Protein AF-A0A524A6J9-F1 (afdb_monomer_lite)

Sequence (94 aa):
MPSWVLQPEDGPLCRPGEVAMLEARFCPLCGTAMGSQRLGDRTRPVCPGCGWVHYVNPIVAAGTLVDEGGRALLIRRGVEPGAGQWGLPAGYAE

Foldseek 3Di:
DDPPPDDPVNDPPPDVPDDPQPPPQADPPPRAGWDWDDDPPDIWTAHPVPGDTDDDDDFDKDFDWDDDPNDTDWDQACDPPVHRDIDTDMDTDD

pLDDT: mean 82.91, std 20.05, range [41.06, 97.94]

Secondary structure (DSSP, 8-state):
--TTS--TTSS----TT--------B-TTT-PBPEEEEETTEEEEE-TTT--B---PPPPEEE---EETTEE--EE--SSSSTT-EE--EEE--

Radius of gyration: 19.65 Å; chains: 1; bounding box: 50×28×50 Å

Structure (mmCIF, N/CA/C/O backbone):
data_AF-A0A524A6J9-F1
#
_entry.id   AF-A0A524A6J9-F1
#
loop_
_atom_site.group_PDB
_atom_site.id
_atom_site.type_symbol
_atom_site.label_atom_id
_atom_site.label_alt_id
_atom_site.label_comp_id
_atom_site.label_asym_id
_atom_site.label_entity_id
_atom_site.label_seq_id
_atom_site.pdbx_PDB_ins_code
_atom_site.Cartn_x
_atom_site.Cartn_y
_atom_site.Cartn_z
_atom_site.occupancy
_atom_site.B_iso_or_equiv
_atom_site.auth_seq_id
_atom_site.auth_comp_id
_atom_site.auth_asym_id
_atom_site.auth_atom_id
_atom_site.pdbx_PDB_model_num
ATOM 1 N N . MET A 1 1 ? 27.510 17.142 -3.105 1.00 41.66 1 MET A N 1
ATOM 2 C CA . MET A 1 1 ? 26.457 16.258 -2.559 1.00 41.66 1 MET A CA 1
ATOM 3 C C . MET A 1 1 ? 25.982 15.384 -3.705 1.00 41.66 1 MET A C 1
ATOM 5 O O . MET A 1 1 ? 25.792 15.945 -4.778 1.00 41.66 1 MET A O 1
ATOM 9 N N . PRO A 1 2 ? 25.949 14.049 -3.577 1.00 42.31 2 PRO A N 1
ATOM 10 C CA . PRO A 1 2 ? 25.735 13.201 -4.740 1.00 42.31 2 PRO A CA 1
ATOM 11 C C . PRO A 1 2 ? 24.281 13.283 -5.225 1.00 42.31 2 PRO A C 1
ATOM 13 O O . PRO A 1 2 ? 23.351 13.345 -4.427 1.00 42.31 2 PRO A O 1
ATOM 16 N N . SER A 1 3 ? 24.104 13.276 -6.545 1.00 41.19 3 SER A N 1
ATOM 17 C CA . SER A 1 3 ? 22.847 13.532 -7.265 1.00 41.19 3 SER A CA 1
ATOM 18 C C . SER A 1 3 ? 21.768 12.445 -7.133 1.00 41.19 3 SER A C 1
ATOM 20 O O . SER A 1 3 ? 20.763 12.504 -7.831 1.00 41.19 3 SER A O 1
ATOM 22 N N . TRP A 1 4 ? 21.968 11.439 -6.275 1.00 44.84 4 TRP A N 1
ATOM 23 C CA . TRP A 1 4 ? 21.029 10.331 -6.046 1.00 44.84 4 TRP A CA 1
ATOM 24 C C . TRP A 1 4 ? 20.252 10.445 -4.728 1.00 44.84 4 TRP A C 1
ATOM 26 O O . TRP A 1 4 ? 19.411 9.594 -4.438 1.00 44.84 4 TRP A O 1
ATOM 36 N N . VAL A 1 5 ? 20.519 11.473 -3.918 1.00 43.47 5 VAL A N 1
ATOM 37 C CA . VAL A 1 5 ? 19.732 11.746 -2.711 1.00 43.47 5 VAL A CA 1
ATOM 38 C C . VAL A 1 5 ? 18.411 12.378 -3.143 1.00 43.47 5 VAL A C 1
ATOM 40 O O . VAL A 1 5 ? 18.386 13.555 -3.491 1.00 43.47 5 VAL A O 1
ATOM 43 N N . LEU A 1 6 ? 17.338 11.580 -3.136 1.00 41.06 6 LEU A N 1
ATOM 44 C CA . LEU A 1 6 ? 15.964 12.037 -3.355 1.00 41.06 6 LEU A CA 1
ATOM 45 C C . LEU A 1 6 ? 15.658 13.188 -2.388 1.00 41.06 6 LEU A C 1
ATOM 47 O O . LEU A 1 6 ? 15.653 12.982 -1.171 1.00 41.06 6 LEU A O 1
ATOM 51 N N . GLN A 1 7 ? 15.434 14.391 -2.920 1.00 43.59 7 GLN A N 1
ATOM 52 C CA . GLN A 1 7 ? 14.941 15.504 -2.122 1.00 43.59 7 GLN A CA 1
ATOM 53 C C . GLN A 1 7 ? 13.447 15.259 -1.828 1.00 43.59 7 GLN A C 1
ATOM 55 O O . GLN A 1 7 ? 12.743 14.664 -2.649 1.00 43.59 7 GLN A O 1
ATOM 60 N N . PRO A 1 8 ? 12.913 15.723 -0.686 1.00 44.50 8 PRO A N 1
ATOM 61 C CA . PRO A 1 8 ? 11.488 15.593 -0.354 1.00 44.50 8 PRO A CA 1
ATOM 62 C C . PRO A 1 8 ? 10.540 16.181 -1.414 1.00 44.50 8 PRO A C 1
ATOM 64 O O . PRO A 1 8 ? 9.382 15.783 -1.496 1.00 44.50 8 PRO A O 1
ATOM 67 N N . GLU A 1 9 ? 11.037 17.114 -2.227 1.00 50.75 9 GLU A N 1
ATOM 68 C CA . GLU A 1 9 ? 10.325 17.775 -3.326 1.00 50.75 9 GLU A CA 1
ATOM 69 C C . GLU A 1 9 ? 10.316 16.983 -4.649 1.00 50.75 9 GLU A C 1
ATOM 71 O O . GLU A 1 9 ? 9.530 17.300 -5.539 1.00 50.75 9 GLU A O 1
ATOM 76 N N . ASP A 1 10 ? 11.121 15.918 -4.763 1.00 51.09 10 ASP A N 1
ATOM 77 C CA . ASP A 1 10 ? 11.207 15.054 -5.955 1.00 51.09 10 ASP A CA 1
ATOM 78 C C . ASP A 1 10 ? 10.174 13.906 -5.951 1.00 51.09 10 ASP A C 1
ATOM 80 O O . ASP A 1 10 ? 10.050 13.140 -6.918 1.00 51.09 10 ASP A O 1
ATOM 84 N N . GLY A 1 11 ? 9.455 13.741 -4.836 1.00 51.62 11 GLY A N 1
ATOM 85 C CA . GLY A 1 11 ? 8.353 12.795 -4.693 1.00 51.62 11 GLY A CA 1
ATOM 86 C C . GLY A 1 11 ? 7.033 13.410 -5.163 1.00 51.62 11 GLY A C 1
ATOM 87 O O . GLY A 1 11 ? 6.839 14.617 -5.017 1.00 51.62 11 GLY A O 1
ATOM 88 N N . PRO A 1 12 ? 6.091 12.619 -5.713 1.00 48.44 12 PRO A N 1
ATOM 89 C CA . PRO A 1 12 ? 4.781 13.147 -6.055 1.00 48.44 12 PRO A CA 1
ATOM 90 C C . PRO A 1 12 ? 4.143 13.695 -4.777 1.00 48.44 12 PRO A C 1
ATOM 92 O O . PRO A 1 12 ? 3.873 12.949 -3.835 1.00 48.44 12 PRO A O 1
ATOM 95 N N . LEU A 1 13 ? 3.933 15.013 -4.740 1.00 50.38 13 LEU A N 1
ATOM 96 C CA . LEU A 1 13 ? 3.107 15.666 -3.735 1.00 50.38 13 LEU A CA 1
ATOM 97 C C . LEU A 1 13 ? 1.731 15.004 -3.815 1.00 50.38 13 LEU A C 1
ATOM 99 O O . LEU A 1 13 ? 0.965 15.282 -4.735 1.00 50.38 13 LEU A O 1
ATOM 103 N N . CYS A 1 14 ? 1.446 14.076 -2.903 1.00 44.31 14 CYS A N 1
ATOM 104 C CA . CYS A 1 14 ? 0.171 13.377 -2.856 1.00 44.31 14 CYS A CA 1
ATOM 105 C C . CYS A 1 14 ? -0.911 14.413 -2.528 1.00 44.31 14 CYS A C 1
ATOM 107 O O . CYS A 1 14 ? -1.082 14.815 -1.375 1.00 44.31 14 CYS A O 1
ATOM 109 N N . ARG A 1 15 ? -1.581 14.929 -3.562 1.00 51.66 15 ARG A N 1
ATOM 110 C CA . ARG A 1 15 ? -2.686 15.870 -3.404 1.00 51.66 15 ARG A CA 1
ATOM 111 C C . ARG A 1 15 ? -3.900 15.109 -2.869 1.00 51.66 15 ARG A C 1
ATOM 113 O O . ARG A 1 15 ? -4.169 14.001 -3.336 1.00 51.66 15 ARG A O 1
ATOM 120 N N . PRO A 1 16 ? -4.673 15.678 -1.929 1.00 42.22 16 PRO A N 1
ATOM 121 C CA . PRO A 1 16 ? -5.917 15.062 -1.482 1.00 42.22 16 PRO A CA 1
ATOM 122 C C . PRO A 1 16 ? -6.841 14.783 -2.680 1.00 42.22 16 PRO A C 1
ATOM 124 O O . PRO A 1 16 ? -7.251 15.712 -3.371 1.00 42.22 16 PRO A O 1
ATOM 127 N N . GLY A 1 17 ? -7.143 13.506 -2.937 1.00 45.88 17 GLY A N 1
ATOM 128 C CA . GLY A 1 17 ? -7.994 13.065 -4.052 1.00 45.88 17 GLY A CA 1
ATOM 129 C C . GLY A 1 17 ? -7.260 12.608 -5.321 1.00 45.88 17 GLY A C 1
ATOM 130 O O . GLY A 1 17 ? -7.913 12.112 -6.235 1.00 45.88 17 GLY A O 1
ATOM 131 N N . GLU A 1 18 ? -5.929 12.711 -5.382 1.00 47.19 18 GLU A N 1
ATOM 132 C CA . GLU A 1 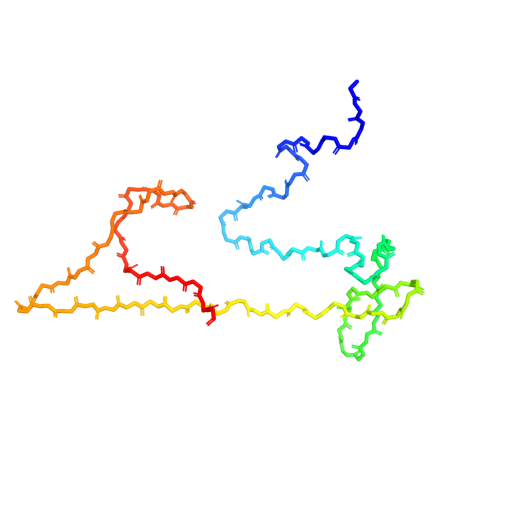18 ? -5.121 12.190 -6.490 1.00 47.19 18 GLU A CA 1
ATOM 133 C C . GLU A 1 18 ? -4.500 10.847 -6.080 1.00 47.19 18 GLU A C 1
ATOM 135 O O . GLU A 1 18 ? -3.664 10.777 -5.178 1.00 47.19 18 GLU A O 1
ATOM 140 N N . VAL A 1 19 ? -4.925 9.750 -6.715 1.00 50.81 19 VAL A N 1
ATOM 141 C CA . VAL A 1 19 ? -4.286 8.445 -6.514 1.00 50.81 19 VAL A CA 1
ATOM 142 C C . VAL A 1 19 ? -2.937 8.511 -7.222 1.00 50.81 19 VAL A C 1
ATOM 144 O O . VAL A 1 19 ? -2.878 8.380 -8.444 1.00 50.81 19 VAL A O 1
ATOM 147 N N . ALA A 1 20 ? -1.860 8.756 -6.476 1.00 52.66 20 ALA A N 1
ATOM 148 C CA . ALA A 1 20 ? -0.508 8.671 -7.009 1.00 52.66 20 ALA A CA 1
ATOM 149 C C . ALA A 1 20 ? -0.256 7.219 -7.440 1.00 52.66 20 ALA A C 1
ATOM 151 O O . ALA A 1 20 ? 0.092 6.354 -6.636 1.00 52.66 20 ALA A O 1
ATOM 152 N N . MET A 1 21 ? -0.513 6.928 -8.715 1.00 55.78 21 MET A N 1
ATOM 153 C CA . MET A 1 21 ? -0.211 5.638 -9.310 1.00 55.78 21 MET A CA 1
ATOM 154 C C . MET A 1 21 ? 1.311 5.540 -9.339 1.00 55.78 21 MET A C 1
ATOM 156 O O . MET A 1 21 ? 1.966 6.290 -10.058 1.00 55.78 21 MET A O 1
ATOM 160 N N . LEU A 1 22 ? 1.881 4.689 -8.484 1.00 63.28 22 LEU A N 1
ATOM 161 C CA . LEU A 1 22 ? 3.327 4.539 -8.381 1.00 63.28 22 LEU A CA 1
ATOM 162 C C . LEU A 1 22 ? 3.865 4.059 -9.738 1.00 63.28 22 LEU A C 1
ATOM 164 O O . LEU A 1 22 ? 3.709 2.895 -10.115 1.00 63.28 22 LEU A O 1
ATOM 168 N N . GLU A 1 23 ? 4.462 4.967 -10.505 1.00 74.00 23 GLU A N 1
ATOM 169 C CA . GLU A 1 23 ? 5.104 4.616 -11.764 1.00 74.00 23 GLU A CA 1
ATOM 170 C C . GLU A 1 23 ? 6.390 3.846 -11.454 1.00 74.00 23 GLU A C 1
ATOM 172 O O . GLU A 1 23 ? 7.332 4.378 -10.859 1.00 74.00 23 GLU A O 1
ATOM 177 N N . ALA A 1 24 ? 6.439 2.571 -11.846 1.00 84.25 24 ALA A N 1
ATOM 178 C CA . ALA A 1 24 ? 7.659 1.780 -11.757 1.00 84.25 24 ALA A CA 1
ATOM 179 C C . ALA A 1 24 ? 8.723 2.412 -12.667 1.00 84.25 24 ALA A C 1
ATOM 181 O O . ALA A 1 24 ? 8.638 2.299 -13.886 1.00 84.25 24 ALA A O 1
ATOM 182 N N . ARG A 1 25 ? 9.712 3.096 -12.078 1.00 91.94 25 ARG A N 1
ATOM 183 C CA . ARG A 1 25 ? 10.792 3.767 -12.826 1.00 91.94 25 ARG A CA 1
ATOM 184 C C . ARG A 1 25 ? 11.834 2.782 -13.367 1.00 91.94 25 ARG A C 1
ATOM 186 O O . ARG A 1 25 ? 12.402 3.006 -14.432 1.00 91.94 25 ARG A O 1
ATOM 193 N N . PHE A 1 26 ? 12.056 1.674 -12.660 1.00 95.31 26 PHE A N 1
ATOM 194 C CA . PHE A 1 26 ? 13.045 0.649 -13.000 1.00 95.31 26 PHE A CA 1
ATOM 195 C C . PHE A 1 26 ? 12.428 -0.749 -12.950 1.00 95.31 26 PHE A C 1
ATOM 197 O O . PHE A 1 26 ? 11.514 -1.011 -12.168 1.00 95.31 26 PHE A O 1
ATOM 204 N N . CYS A 1 27 ? 12.934 -1.650 -13.789 1.00 94.88 27 CYS A N 1
ATOM 205 C CA . CYS A 1 27 ? 12.500 -3.037 -13.830 1.00 94.88 27 CYS A CA 1
ATOM 206 C C . CYS A 1 27 ? 12.963 -3.781 -12.565 1.00 94.88 27 CYS A C 1
ATOM 208 O O . CYS A 1 27 ? 14.170 -3.824 -12.311 1.00 94.88 27 CYS A O 1
ATOM 210 N N . PRO A 1 28 ? 12.060 -4.443 -11.819 1.00 94.19 28 PRO A N 1
ATOM 211 C CA . PRO A 1 28 ? 12.429 -5.189 -10.616 1.00 94.19 28 PRO A CA 1
ATOM 212 C C . PRO A 1 28 ? 13.244 -6.455 -10.920 1.00 94.19 28 PRO A C 1
ATOM 214 O O . PRO A 1 28 ? 13.854 -7.010 -10.015 1.00 94.19 28 PRO A O 1
ATOM 217 N N . LEU A 1 29 ? 13.256 -6.920 -12.177 1.00 96.75 29 LEU A N 1
ATOM 218 C CA . LEU A 1 29 ? 13.977 -8.132 -12.574 1.00 96.75 29 LEU A CA 1
ATOM 219 C C . LEU A 1 29 ? 15.405 -7.862 -13.065 1.00 96.75 29 LEU A C 1
ATOM 221 O O . LEU A 1 29 ? 16.283 -8.683 -12.827 1.00 96.75 29 LEU A O 1
ATOM 225 N N . CYS A 1 30 ? 15.649 -6.751 -13.769 1.00 97.31 30 CYS A N 1
ATOM 226 C CA . CYS A 1 30 ? 16.953 -6.485 -14.398 1.00 97.31 30 CYS A CA 1
ATOM 227 C C . CYS A 1 30 ? 17.500 -5.063 -14.196 1.00 97.31 30 CYS A C 1
ATOM 229 O O . CYS A 1 30 ? 18.568 -4.748 -14.713 1.00 97.31 30 CYS A O 1
ATOM 231 N N . GLY A 1 31 ? 16.783 -4.180 -13.492 1.00 96.19 31 GLY A N 1
ATOM 232 C CA . GLY A 1 31 ? 17.235 -2.816 -13.187 1.00 96.19 31 GLY A CA 1
ATOM 233 C C . GLY A 1 31 ? 17.190 -1.819 -14.352 1.00 96.19 31 GLY A C 1
ATOM 234 O O . GLY A 1 31 ? 17.463 -0.639 -14.150 1.00 96.19 31 GLY A O 1
ATOM 235 N N . THR A 1 32 ? 16.822 -2.242 -15.565 1.00 97.75 32 THR A N 1
ATOM 236 C CA . THR A 1 32 ? 16.663 -1.341 -16.719 1.00 97.75 32 THR A CA 1
ATOM 237 C C . THR A 1 32 ? 15.540 -0.329 -16.472 1.00 97.75 32 THR A C 1
ATOM 239 O O . THR A 1 32 ? 14.509 -0.680 -15.898 1.00 97.75 32 THR A O 1
ATOM 242 N N . ALA A 1 33 ? 15.717 0.917 -16.922 1.00 96.19 33 ALA A N 1
ATOM 243 C CA . ALA A 1 33 ? 14.662 1.929 -16.880 1.00 96.19 33 ALA A CA 1
ATOM 244 C C . ALA A 1 33 ? 13.410 1.453 -17.642 1.00 96.19 33 ALA A C 1
ATOM 246 O O . ALA A 1 33 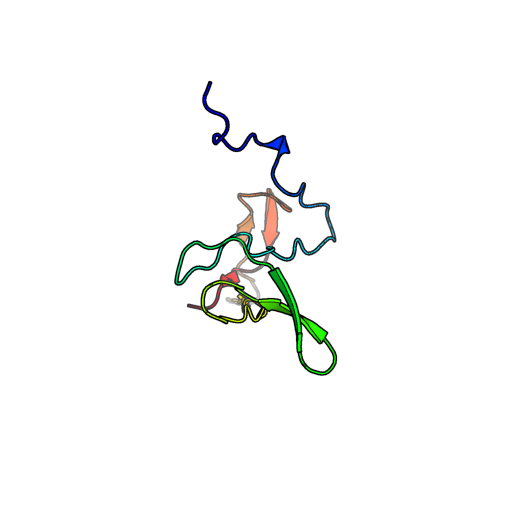? 13.516 0.874 -18.727 1.00 96.19 33 ALA A O 1
ATOM 247 N N . MET A 1 34 ? 12.229 1.672 -17.064 1.00 94.81 34 MET A N 1
ATOM 248 C CA . MET A 1 34 ? 10.967 1.219 -17.651 1.00 94.81 34 MET A CA 1
ATOM 249 C C . MET A 1 34 ? 10.568 2.094 -18.844 1.00 94.81 34 MET A C 1
ATOM 251 O O . MET A 1 34 ? 10.660 3.319 -18.793 1.00 94.81 34 MET A O 1
ATOM 255 N N . GLY A 1 35 ? 10.107 1.453 -19.917 1.00 93.44 35 GLY A N 1
ATOM 256 C CA . GLY A 1 35 ? 9.475 2.103 -21.060 1.00 93.44 35 GLY A CA 1
ATOM 257 C C . GLY A 1 35 ? 7.954 1.978 -21.003 1.00 93.44 35 GLY A C 1
ATOM 258 O O . GLY A 1 35 ? 7.397 1.406 -20.069 1.00 93.44 35 GLY A O 1
ATOM 259 N N . SER A 1 36 ? 7.273 2.482 -22.029 1.00 92.06 36 SER A N 1
ATOM 260 C CA . SER A 1 36 ? 5.816 2.435 -22.154 1.00 92.06 36 SER A CA 1
ATOM 261 C C . SER A 1 36 ? 5.432 1.843 -23.507 1.00 92.06 36 SER A C 1
ATOM 263 O O . SER A 1 36 ? 5.947 2.274 -24.537 1.00 92.06 36 SER A O 1
ATOM 265 N N . GLN A 1 37 ? 4.550 0.844 -23.517 1.00 93.62 37 GLN A N 1
ATOM 266 C CA . GLN A 1 37 ? 4.136 0.141 -24.732 1.00 93.62 37 GLN A CA 1
ATOM 267 C C . GLN A 1 37 ? 2.624 -0.097 -24.735 1.00 93.62 37 GLN A C 1
ATOM 269 O O . GLN A 1 37 ? 2.013 -0.370 -23.699 1.00 93.62 37 GLN A O 1
ATOM 274 N N . ARG A 1 38 ? 1.997 -0.005 -25.916 1.00 93.81 38 ARG A N 1
ATOM 275 C CA . ARG A 1 38 ? 0.592 -0.391 -26.103 1.00 93.81 38 ARG A CA 1
ATOM 276 C C . ARG A 1 38 ? 0.491 -1.917 -26.128 1.00 93.81 38 ARG A C 1
ATOM 278 O O . ARG A 1 38 ? 1.065 -2.556 -27.005 1.00 93.81 38 ARG A O 1
ATOM 285 N N . LEU A 1 39 ? -0.261 -2.481 -25.186 1.00 88.81 39 LEU A N 1
ATOM 286 C CA . LEU A 1 39 ? -0.581 -3.905 -25.106 1.00 88.81 39 LEU A CA 1
ATOM 287 C C . LEU A 1 39 ? -2.108 -4.049 -25.071 1.00 88.81 39 LEU A C 1
ATOM 289 O O . LEU A 1 39 ? -2.749 -3.731 -24.069 1.00 88.81 39 LEU A O 1
ATOM 293 N N . GLY A 1 40 ? -2.693 -4.478 -26.193 1.00 89.38 40 GLY A N 1
ATOM 294 C CA . GLY A 1 40 ? -4.146 -4.519 -26.368 1.00 89.38 40 GLY A CA 1
ATOM 295 C C . GLY A 1 40 ? -4.773 -3.120 -26.349 1.00 89.38 40 GLY A C 1
ATOM 296 O O . GLY A 1 40 ? -4.342 -2.221 -27.072 1.00 89.38 40 GLY A O 1
ATOM 297 N N . ASP A 1 41 ? -5.783 -2.926 -25.503 1.00 91.50 41 ASP A N 1
ATOM 298 C CA . ASP A 1 41 ? -6.530 -1.673 -25.361 1.00 91.50 41 ASP A CA 1
ATOM 299 C C . ASP A 1 41 ? -5.801 -0.621 -24.513 1.00 91.50 41 ASP A C 1
ATOM 301 O O . ASP A 1 41 ? -6.176 0.552 -24.543 1.00 91.50 41 ASP A O 1
ATOM 305 N N . ARG A 1 42 ? -4.733 -0.981 -23.787 1.00 86.94 42 ARG A N 1
ATOM 306 C CA . ARG A 1 42 ? -4.104 -0.075 -22.814 1.00 86.94 42 ARG A CA 1
ATOM 307 C C . ARG A 1 42 ? -2.601 0.078 -23.000 1.00 86.94 42 ARG A C 1
ATOM 309 O O . ARG A 1 42 ? -1.895 -0.828 -23.434 1.00 86.94 42 ARG A O 1
ATOM 316 N N . THR A 1 43 ? -2.104 1.244 -22.616 1.00 90.62 43 THR A N 1
ATOM 317 C CA . THR A 1 43 ? -0.671 1.492 -22.461 1.00 90.62 43 THR A CA 1
ATOM 318 C C . THR A 1 43 ? -0.203 0.929 -21.116 1.00 90.62 43 THR A C 1
ATOM 320 O O . THR A 1 43 ? -0.900 1.057 -20.104 1.00 90.62 43 THR A O 1
ATOM 323 N N . ARG A 1 44 ? 0.941 0.245 -21.113 1.00 91.44 44 ARG A N 1
ATOM 324 C CA . ARG A 1 44 ? 1.527 -0.419 -19.941 1.00 91.44 44 ARG A CA 1
ATOM 325 C C . ARG A 1 44 ? 3.013 -0.079 -19.829 1.00 91.44 44 ARG A C 1
ATOM 327 O O . ARG A 1 44 ? 3.666 0.034 -20.868 1.00 91.44 44 ARG A O 1
ATOM 334 N N . PRO A 1 45 ? 3.569 0.006 -18.609 1.00 92.44 45 PRO A N 1
ATOM 335 C CA . PRO A 1 45 ? 5.009 0.039 -18.434 1.00 92.44 45 PRO A CA 1
ATOM 336 C C . PRO A 1 45 ? 5.610 -1.321 -18.810 1.00 92.44 45 PRO A C 1
ATOM 338 O O . PRO A 1 45 ? 5.202 -2.356 -18.277 1.00 92.44 45 PRO A O 1
ATOM 341 N N . VAL A 1 46 ? 6.575 -1.318 -19.725 1.00 95.25 46 VAL A N 1
ATOM 342 C CA . VAL A 1 46 ? 7.266 -2.519 -20.210 1.00 95.25 46 VAL A CA 1
ATOM 343 C C . VAL A 1 46 ? 8.768 -2.286 -20.158 1.00 95.25 46 VAL A C 1
ATOM 345 O O . VAL A 1 46 ? 9.264 -1.238 -20.570 1.00 95.25 46 VAL A O 1
ATOM 348 N N . CYS A 1 47 ? 9.502 -3.264 -19.641 1.00 96.44 47 CYS A N 1
ATOM 349 C CA . CYS A 1 47 ? 10.954 -3.235 -19.612 1.00 96.44 47 CYS A CA 1
ATOM 350 C C . CYS A 1 47 ? 11.518 -3.515 -21.017 1.00 96.44 47 CYS A C 1
ATOM 352 O O . CYS A 1 47 ? 11.310 -4.616 -21.531 1.00 96.44 47 CYS A O 1
ATOM 354 N N . PRO A 1 48 ? 12.291 -2.595 -21.623 1.00 96.69 48 PRO A N 1
ATOM 355 C CA . PRO A 1 48 ? 12.900 -2.832 -22.932 1.00 96.69 48 PRO A CA 1
ATOM 356 C C . PRO A 1 48 ? 14.071 -3.829 -22.879 1.00 96.69 48 PRO A C 1
ATOM 358 O O . PRO A 1 48 ? 14.450 -4.370 -23.911 1.00 96.69 48 PRO A O 1
ATOM 361 N N . GLY A 1 49 ? 14.653 -4.075 -21.697 1.00 97.00 49 GLY A N 1
ATOM 362 C CA . GLY A 1 49 ? 15.800 -4.974 -21.534 1.00 97.00 49 GLY A CA 1
ATOM 363 C C . GLY A 1 49 ? 15.429 -6.458 -21.487 1.00 97.00 49 GLY A C 1
ATOM 364 O O . GLY A 1 49 ? 16.141 -7.284 -22.045 1.00 97.00 49 GLY A O 1
ATOM 365 N N . CYS A 1 50 ? 14.319 -6.805 -20.829 1.00 96.81 50 CYS A N 1
ATOM 366 C CA . CYS A 1 50 ? 13.909 -8.203 -20.627 1.00 96.81 50 CYS A CA 1
ATOM 367 C C . CYS A 1 50 ? 12.454 -8.504 -21.020 1.00 96.81 50 CYS A C 1
ATOM 369 O O . CYS A 1 50 ? 12.016 -9.644 -20.903 1.00 96.81 50 CYS A O 1
ATOM 371 N N . GLY A 1 51 ? 11.687 -7.500 -21.461 1.00 96.19 51 GLY A N 1
ATOM 372 C CA . GLY A 1 51 ? 10.291 -7.659 -21.880 1.00 96.19 51 GLY A CA 1
ATOM 373 C C . GLY A 1 51 ? 9.273 -7.780 -20.739 1.00 96.19 51 GLY A C 1
ATOM 374 O O . GLY A 1 51 ? 8.088 -7.962 -21.005 1.00 96.19 51 GLY A O 1
ATOM 375 N N . TRP A 1 52 ? 9.694 -7.675 -19.473 1.00 96.44 52 TRP A N 1
ATOM 376 C CA . TRP A 1 52 ? 8.777 -7.741 -18.330 1.00 96.44 52 TRP A CA 1
ATOM 377 C C . TRP A 1 52 ? 7.741 -6.608 -18.353 1.00 96.44 52 TRP A C 1
ATOM 379 O O . TRP A 1 52 ? 8.085 -5.449 -18.586 1.00 96.44 52 TRP A O 1
ATOM 389 N N . VAL A 1 53 ? 6.478 -6.935 -18.071 1.00 94.19 53 VAL A N 1
ATOM 390 C CA . VAL A 1 53 ? 5.343 -5.998 -18.092 1.00 94.19 53 VAL A CA 1
ATOM 391 C C . VAL A 1 53 ? 4.884 -5.708 -16.665 1.00 94.19 53 VAL A C 1
ATOM 393 O O . VAL A 1 53 ? 4.574 -6.633 -15.915 1.00 94.19 53 VAL A O 1
ATOM 396 N N . HIS A 1 54 ? 4.782 -4.428 -16.302 1.00 91.38 54 HIS A N 1
ATOM 397 C CA . HIS A 1 54 ? 4.241 -4.013 -15.009 1.00 91.38 54 HIS A CA 1
ATOM 398 C C . HIS A 1 54 ? 2.712 -3.919 -15.070 1.00 91.38 54 HIS A C 1
ATOM 400 O O . HIS A 1 54 ? 2.149 -3.056 -15.751 1.00 91.38 54 HIS A O 1
ATOM 406 N N . TYR A 1 55 ? 2.036 -4.792 -14.328 1.00 89.12 55 TYR A N 1
ATOM 407 C CA . TYR A 1 55 ? 0.591 -4.732 -14.130 1.00 89.12 55 TYR A CA 1
ATOM 408 C C . TYR A 1 55 ? 0.291 -4.058 -12.795 1.00 89.12 55 TYR A C 1
ATOM 410 O O . TYR A 1 55 ? 0.616 -4.595 -11.739 1.00 89.12 55 TYR A O 1
ATOM 418 N N . VAL A 1 56 ? -0.332 -2.879 -12.847 1.00 82.69 56 VAL A N 1
ATOM 419 C CA . VAL A 1 56 ? -0.783 -2.187 -11.638 1.00 82.69 56 VAL A CA 1
ATOM 420 C C . VAL A 1 56 ? -2.064 -2.856 -11.152 1.00 82.69 56 VAL A C 1
ATOM 422 O O . VAL A 1 56 ? -3.104 -2.749 -11.804 1.00 82.69 56 VAL A O 1
ATOM 425 N N . ASN A 1 57 ? -1.972 -3.528 -10.008 1.00 83.31 57 ASN A N 1
ATOM 426 C CA . ASN A 1 57 ? -3.113 -4.122 -9.325 1.00 83.31 57 ASN A CA 1
ATOM 427 C C . ASN A 1 57 ? -3.510 -3.255 -8.122 1.00 83.31 57 ASN A C 1
ATOM 429 O O . ASN A 1 57 ? -2.631 -2.716 -7.446 1.00 83.31 57 ASN A O 1
ATOM 433 N N . PRO A 1 58 ? -4.815 -3.109 -7.837 1.00 82.56 58 PRO A N 1
ATOM 434 C CA . PRO A 1 58 ? -5.261 -2.437 -6.626 1.00 82.56 58 PRO A CA 1
ATOM 435 C C . PRO A 1 58 ? -4.786 -3.208 -5.391 1.00 82.56 58 PRO A C 1
ATOM 437 O O . PRO A 1 58 ? -4.846 -4.438 -5.357 1.00 82.56 58 PRO A O 1
ATOM 440 N N . ILE A 1 59 ? -4.338 -2.477 -4.370 1.00 88.19 59 ILE A N 1
ATOM 441 C CA . ILE A 1 59 ? -4.012 -3.059 -3.067 1.00 88.19 59 ILE A CA 1
ATOM 442 C C . ILE A 1 59 ? -5.318 -3.236 -2.294 1.00 88.19 59 ILE A C 1
ATOM 444 O O . ILE A 1 59 ? -6.115 -2.302 -2.184 1.00 88.19 59 ILE A O 1
ATOM 448 N N . VAL A 1 60 ? -5.543 -4.439 -1.772 1.00 92.06 60 VAL A N 1
ATOM 449 C CA . VAL A 1 60 ? -6.727 -4.753 -0.970 1.00 92.06 60 VAL A CA 1
ATOM 450 C C . VAL A 1 60 ? -6.476 -4.344 0.478 1.00 92.06 60 VAL A C 1
ATOM 452 O O . VAL A 1 60 ? -5.428 -4.641 1.048 1.00 92.06 60 VAL A O 1
ATOM 455 N N . ALA A 1 61 ? -7.458 -3.680 1.078 1.00 94.38 61 ALA A N 1
ATOM 456 C CA . ALA A 1 61 ? -7.487 -3.373 2.499 1.00 94.38 61 ALA A CA 1
ATOM 457 C C . ALA A 1 61 ? -8.807 -3.856 3.105 1.00 94.38 61 ALA A C 1
ATOM 459 O O . ALA A 1 61 ? -9.846 -3.835 2.440 1.00 94.38 61 ALA A O 1
ATOM 460 N N . ALA A 1 62 ? -8.760 -4.274 4.365 1.00 96.25 62 ALA A N 1
ATOM 461 C CA . ALA A 1 62 ? -9.919 -4.695 5.139 1.00 96.25 62 ALA A CA 1
ATOM 462 C C . ALA A 1 62 ? -10.104 -3.778 6.351 1.00 96.25 62 ALA A C 1
ATOM 464 O O . ALA A 1 62 ? -9.132 -3.296 6.935 1.00 96.25 62 ALA A O 1
ATOM 465 N N . GLY A 1 63 ? -11.360 -3.544 6.725 1.00 96.50 63 GLY A N 1
ATOM 466 C CA . GLY A 1 63 ? -11.739 -2.814 7.931 1.00 96.50 63 GLY A CA 1
ATOM 467 C C . GLY A 1 63 ? -12.723 -3.627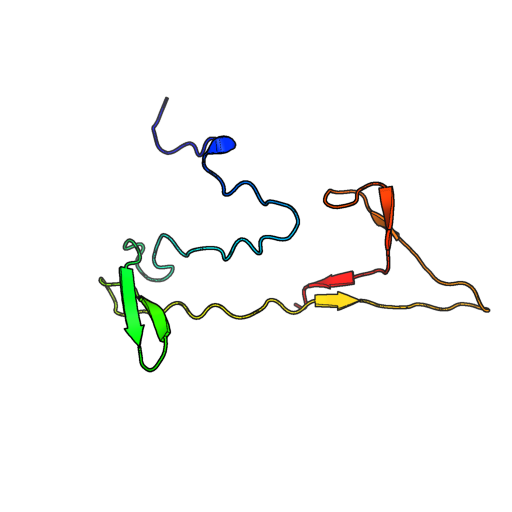 8.763 1.00 96.50 63 GLY A C 1
ATOM 468 O O . GLY A 1 63 ? -13.490 -4.418 8.214 1.00 96.50 63 GLY A O 1
ATOM 469 N N . THR A 1 64 ? -12.714 -3.410 10.075 1.00 97.25 64 THR A N 1
ATOM 470 C CA . THR A 1 64 ? -13.529 -4.179 11.021 1.00 97.25 64 THR A CA 1
ATOM 471 C C . THR A 1 64 ? -14.388 -3.252 11.870 1.00 97.25 64 THR A C 1
ATOM 473 O O . THR A 1 64 ? -13.887 -2.297 12.459 1.00 97.25 64 THR A O 1
ATOM 476 N N . LEU A 1 65 ? -15.680 -3.566 11.983 1.00 96.81 65 LEU A N 1
ATOM 477 C CA . LEU A 1 65 ? -16.573 -2.987 12.985 1.00 96.81 65 LEU A CA 1
ATOM 478 C C . LEU A 1 65 ? -16.724 -3.987 14.134 1.00 96.81 65 LEU A C 1
ATOM 480 O O . LEU A 1 65 ? -17.310 -5.050 13.949 1.00 96.81 65 LEU A O 1
ATOM 484 N N . VAL A 1 66 ? -16.182 -3.650 15.304 1.00 97.38 66 VAL A N 1
ATOM 485 C CA . VAL A 1 66 ? -16.316 -4.464 16.520 1.00 97.38 66 VAL A CA 1
ATOM 486 C C . VAL A 1 66 ? -17.361 -3.816 17.419 1.00 97.38 66 VAL A C 1
ATOM 488 O O . VAL A 1 66 ? -17.179 -2.665 17.818 1.00 97.38 66 VAL A O 1
ATOM 491 N N . ASP A 1 67 ? -18.432 -4.551 17.720 1.00 97.56 67 ASP A N 1
ATOM 492 C CA . ASP A 1 67 ? -19.468 -4.150 18.676 1.00 97.56 67 ASP A CA 1
ATOM 493 C C . ASP A 1 67 ? -19.329 -4.929 19.988 1.00 97.56 67 ASP A C 1
ATOM 495 O O . ASP A 1 67 ? -19.110 -6.141 19.986 1.00 97.56 67 ASP A O 1
ATOM 499 N N . GLU A 1 68 ? -19.486 -4.226 21.107 1.00 97.12 68 GLU A N 1
ATOM 500 C CA . GLU A 1 68 ? -19.616 -4.822 22.430 1.00 97.12 68 GLU A CA 1
ATOM 501 C C . GLU A 1 68 ? -20.686 -4.081 23.240 1.00 97.12 68 GLU A C 1
ATOM 503 O O . GLU A 1 68 ? -20.469 -2.984 23.764 1.00 97.12 68 GLU A O 1
ATOM 508 N N . GLY A 1 69 ? -21.864 -4.697 23.365 1.00 95.75 69 GLY A N 1
ATOM 509 C CA . GLY A 1 69 ? -22.957 -4.160 24.175 1.00 95.75 69 GLY A CA 1
ATOM 510 C C . GLY A 1 69 ? -23.472 -2.811 23.667 1.00 95.75 69 GLY A C 1
ATOM 511 O O . GLY A 1 69 ? -23.720 -1.915 24.476 1.00 95.75 69 GLY A O 1
ATOM 512 N N . GLY A 1 70 ? -23.586 -2.647 22.343 1.00 96.19 70 GLY A N 1
ATOM 513 C CA . GLY A 1 70 ? -24.027 -1.401 21.709 1.00 96.19 70 GLY A CA 1
ATOM 514 C C . GLY A 1 70 ? -22.965 -0.298 21.683 1.00 96.19 70 GLY A C 1
ATOM 515 O O . GLY A 1 70 ? -23.289 0.863 21.424 1.00 96.19 70 GLY A O 1
ATOM 516 N N . ARG A 1 71 ? -21.703 -0.632 21.982 1.00 96.56 71 ARG A N 1
ATOM 517 C CA . ARG A 1 71 ? -20.544 0.257 21.837 1.00 96.56 71 ARG A CA 1
ATOM 518 C C . ARG A 1 71 ? -19.679 -0.228 20.683 1.00 96.56 71 ARG A C 1
ATOM 520 O O . ARG A 1 71 ? -19.380 -1.413 20.603 1.00 96.56 71 ARG A O 1
ATOM 527 N N . ALA A 1 72 ? -19.193 0.700 19.862 1.00 97.00 72 ALA A N 1
ATOM 528 C CA . ALA A 1 72 ? -18.259 0.396 18.782 1.00 97.00 72 ALA A CA 1
ATOM 529 C C . ALA A 1 72 ? -16.805 0.703 19.178 1.00 97.00 72 ALA A C 1
ATOM 531 O O . ALA A 1 72 ? -16.520 1.770 19.729 1.00 97.00 72 ALA A O 1
ATOM 532 N N . LEU A 1 73 ? -15.876 -0.197 18.840 1.00 97.75 73 LEU A N 1
ATOM 533 C CA . LEU A 1 73 ? -14.440 0.077 18.925 1.00 97.75 73 LEU A CA 1
ATOM 534 C C . LEU A 1 73 ? -14.007 1.004 17.785 1.00 97.75 73 LEU A C 1
ATOM 536 O O . LEU A 1 73 ? -14.183 0.683 16.610 1.00 97.75 73 LEU A O 1
ATOM 540 N N . LEU A 1 74 ? -13.364 2.115 18.141 1.00 97.94 74 LEU A N 1
ATOM 541 C CA . LEU A 1 74 ? -12.766 3.064 17.205 1.00 97.94 74 LEU A CA 1
ATOM 542 C C . LEU A 1 74 ? -11.296 3.301 17.554 1.00 97.94 74 LEU A C 1
ATOM 544 O O . LEU A 1 74 ? -10.903 3.232 18.719 1.00 97.94 74 LEU A O 1
ATOM 548 N N . ILE A 1 75 ? -10.496 3.643 16.547 1.00 97.19 75 ILE A N 1
ATOM 549 C CA . ILE A 1 75 ? -9.107 4.079 16.721 1.00 97.19 75 ILE A CA 1
ATOM 550 C C . ILE A 1 75 ? -8.981 5.589 16.534 1.00 97.19 75 ILE A C 1
ATOM 552 O O . ILE A 1 75 ? -9.679 6.191 15.715 1.00 97.19 75 ILE A O 1
ATOM 556 N N . ARG A 1 76 ? -8.044 6.203 17.262 1.00 97.88 76 ARG A N 1
AT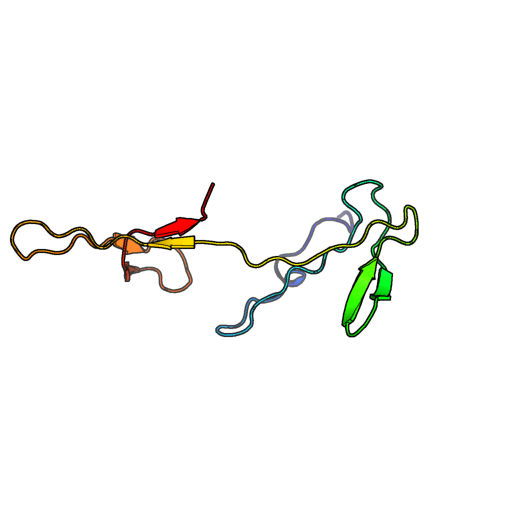OM 557 C CA . ARG A 1 76 ? -7.592 7.573 17.003 1.00 97.88 76 ARG A CA 1
ATOM 558 C C . ARG A 1 76 ? -6.401 7.507 16.051 1.00 97.88 76 ARG A C 1
ATOM 560 O O . ARG A 1 76 ? -5.373 6.927 16.392 1.00 97.88 76 ARG A O 1
ATOM 567 N N . ARG A 1 77 ? -6.536 8.066 14.850 1.00 97.44 77 ARG A N 1
ATOM 568 C CA . ARG A 1 77 ? -5.481 8.006 13.825 1.00 97.44 77 ARG A CA 1
ATOM 569 C C . ARG A 1 77 ? -4.239 8.781 14.275 1.00 97.44 77 ARG A C 1
ATOM 571 O O . ARG A 1 77 ? -4.353 9.933 14.683 1.00 97.44 77 ARG A O 1
ATOM 578 N N . GLY A 1 78 ? -3.065 8.159 14.176 1.00 95.81 78 GLY A N 1
ATOM 579 C CA . GLY A 1 78 ? -1.786 8.768 14.571 1.00 95.81 78 GLY A CA 1
ATOM 580 C C . GLY A 1 78 ? -1.010 9.447 13.439 1.00 95.81 78 GLY A C 1
ATOM 581 O O . GLY A 1 78 ? -0.011 10.102 13.710 1.00 95.81 78 GLY A O 1
ATOM 582 N N . VAL A 1 79 ? -1.440 9.285 12.183 1.00 92.38 79 VAL A N 1
ATOM 583 C CA . VAL A 1 79 ? -0.717 9.761 10.993 1.00 92.38 79 VAL A CA 1
ATOM 584 C C . VAL A 1 79 ? -1.665 10.399 9.981 1.00 92.38 79 VAL A C 1
ATOM 586 O O . VAL A 1 79 ? -2.839 10.024 9.896 1.00 92.38 79 VAL A O 1
ATOM 589 N N . GLU A 1 80 ? -1.141 11.351 9.208 1.00 92.69 80 GLU A N 1
ATOM 590 C CA . GLU A 1 80 ? -1.848 11.927 8.063 1.00 92.69 80 GLU A CA 1
ATOM 591 C C . GLU A 1 80 ? -1.959 10.912 6.905 1.00 92.69 80 GLU A C 1
ATOM 593 O O . GLU A 1 80 ? -1.092 10.047 6.761 1.00 92.69 80 GLU A O 1
ATOM 598 N N . PRO A 1 81 ? -3.006 10.997 6.062 1.00 90.50 81 PRO A N 1
ATOM 599 C CA . PRO A 1 81 ? -4.120 11.943 6.141 1.00 90.50 81 PRO A CA 1
ATOM 600 C C . PRO A 1 81 ? -5.071 11.650 7.314 1.00 90.50 81 PRO A C 1
ATOM 602 O O . PRO A 1 81 ? -5.375 10.494 7.618 1.00 90.50 81 PRO A O 1
ATOM 605 N N . GLY A 1 82 ? -5.569 12.698 7.964 1.00 90.94 82 GLY A N 1
ATOM 606 C CA . GLY A 1 82 ? -6.588 12.609 9.007 1.00 90.94 82 GLY A CA 1
ATOM 607 C C . GLY A 1 82 ? -6.069 12.150 10.366 1.00 90.94 82 GLY A C 1
ATOM 608 O O . GLY A 1 82 ? -6.755 11.380 11.044 1.00 90.94 82 GLY A O 1
ATOM 609 N N . ALA A 1 83 ? -4.884 12.607 10.777 1.00 95.94 83 ALA A N 1
ATOM 610 C CA . ALA A 1 83 ? -4.413 12.400 12.138 1.00 95.94 83 ALA A CA 1
ATOM 611 C C . ALA A 1 83 ? -5.388 13.048 13.135 1.00 95.94 83 ALA A C 1
ATOM 613 O O . ALA A 1 83 ? -6.029 14.064 12.865 1.00 95.94 83 ALA A O 1
ATOM 614 N N . GLY A 1 84 ? -5.558 12.421 14.295 1.00 96.31 84 GLY A N 1
ATOM 615 C CA . GLY A 1 84 ? -6.516 12.863 15.300 1.00 96.31 84 GLY A CA 1
ATOM 616 C C . GLY A 1 84 ? -7.986 12.671 14.912 1.00 96.31 84 GLY A C 1
ATOM 617 O O . GLY A 1 84 ? -8.847 13.056 15.689 1.00 96.31 84 GLY A O 1
ATOM 618 N N . GLN A 1 85 ? -8.327 12.071 13.772 1.00 97.81 85 GLN A N 1
ATOM 619 C CA . GLN A 1 85 ? -9.712 11.674 13.495 1.00 97.81 85 GLN A CA 1
ATOM 620 C C . GLN A 1 85 ? -10.003 10.279 14.063 1.00 97.81 85 GLN A C 1
ATOM 622 O O . GLN A 1 85 ? -9.089 9.482 14.303 1.00 97.81 85 GLN A O 1
ATOM 627 N N . TRP A 1 86 ? -11.283 9.994 14.305 1.00 97.56 86 TRP A N 1
ATOM 628 C CA . TRP A 1 86 ? -11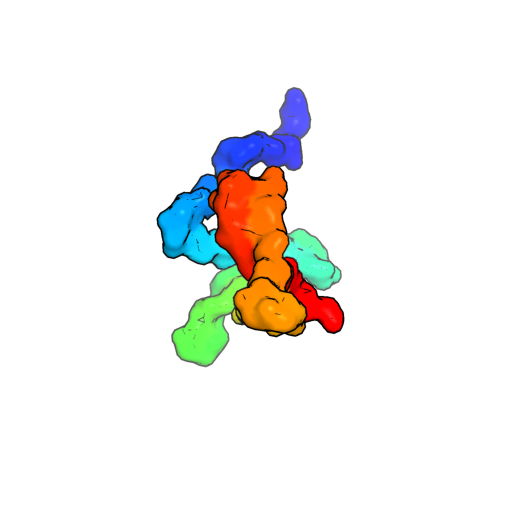.751 8.650 14.643 1.00 97.56 86 TRP A CA 1
ATOM 629 C C . TRP A 1 86 ? -11.945 7.824 13.369 1.00 97.56 86 TRP A C 1
ATOM 631 O O . TRP A 1 86 ? -12.415 8.347 12.361 1.00 97.56 86 TRP A O 1
ATOM 641 N N . GLY A 1 87 ? -11.609 6.537 13.414 1.00 96.00 87 GLY A N 1
ATOM 642 C CA . GLY A 1 87 ? -11.832 5.608 12.306 1.00 96.00 87 GLY A CA 1
ATOM 643 C C . GLY A 1 87 ? -12.012 4.168 12.774 1.00 96.00 87 GLY A C 1
ATOM 644 O O . GLY A 1 87 ? -11.763 3.851 13.940 1.00 96.00 87 GLY A O 1
ATOM 645 N N . LEU A 1 88 ? -12.438 3.299 11.856 1.00 96.94 88 LEU A N 1
ATOM 646 C CA . LEU A 1 88 ? -12.462 1.856 12.094 1.00 96.94 88 LEU A CA 1
ATOM 647 C C . LEU A 1 88 ? -11.029 1.298 12.120 1.00 96.94 88 LEU A C 1
ATOM 649 O O . LEU A 1 88 ? -10.182 1.781 11.359 1.00 96.94 88 LEU A O 1
ATOM 653 N N . PRO A 1 89 ? -10.750 0.269 12.939 1.00 96.38 89 PRO A N 1
ATOM 654 C CA . PRO A 1 89 ? -9.577 -0.573 12.746 1.00 96.38 89 PRO A CA 1
ATOM 655 C C . PRO A 1 89 ? -9.544 -1.098 11.304 1.00 96.38 89 PRO A C 1
ATOM 657 O O . PRO A 1 89 ? -10.530 -1.663 10.827 1.00 96.38 89 PRO A O 1
ATOM 660 N N . ALA A 1 90 ? -8.433 -0.888 10.604 1.00 96.19 90 ALA A N 1
ATOM 661 C CA . ALA A 1 90 ? -8.259 -1.308 9.219 1.00 96.19 90 ALA A CA 1
ATOM 662 C C . ALA A 1 90 ? -6.777 -1.510 8.884 1.00 96.19 90 ALA A C 1
ATOM 664 O O . ALA A 1 90 ? -5.908 -0.929 9.537 1.00 96.19 90 ALA A O 1
ATOM 665 N N . GLY A 1 91 ? -6.500 -2.301 7.849 1.00 94.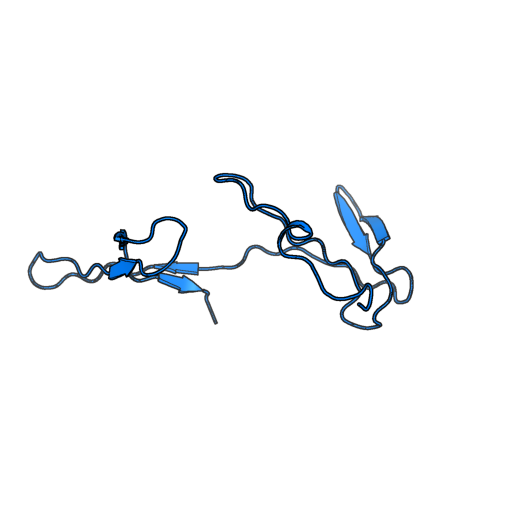00 91 GLY A N 1
ATOM 666 C CA . GLY A 1 91 ? -5.148 -2.588 7.371 1.00 94.00 91 GLY A CA 1
ATOM 667 C C . GLY A 1 91 ? -5.136 -3.189 5.967 1.00 94.00 91 GLY A C 1
ATOM 668 O O . GLY A 1 91 ? -6.187 -3.528 5.419 1.00 94.00 91 GLY A O 1
ATOM 669 N N . TYR A 1 92 ? -3.945 -3.296 5.377 1.00 94.69 92 TYR A N 1
ATOM 670 C CA . TYR A 1 92 ? -3.753 -4.020 4.120 1.00 94.69 92 TYR A CA 1
ATOM 671 C C . TYR A 1 92 ? -3.921 -5.525 4.338 1.00 94.69 92 TYR A C 1
ATOM 673 O O . TYR A 1 92 ? -3.634 -6.032 5.420 1.00 94.69 92 TYR A O 1
ATOM 681 N N . ALA A 1 93 ? -4.411 -6.222 3.315 1.00 92.62 93 ALA A N 1
ATOM 682 C CA . ALA A 1 93 ? -4.398 -7.678 3.308 1.00 92.62 93 ALA A CA 1
ATOM 683 C C . ALA A 1 93 ? -2.958 -8.185 3.109 1.00 92.62 93 ALA A C 1
ATOM 685 O O . ALA A 1 93 ? -2.255 -7.677 2.231 1.00 92.62 93 ALA A O 1
ATOM 686 N N . GLU A 1 94 ? -2.558 -9.182 3.902 1.00 85.06 94 GLU A N 1
ATOM 687 C CA . GLU A 1 94 ? -1.265 -9.885 3.840 1.00 85.06 94 GLU A CA 1
ATOM 688 C C . GLU A 1 94 ? -1.458 -11.372 3.525 1.00 85.06 94 GLU A C 1
ATOM 690 O O . GLU A 1 94 ? -2.479 -11.946 3.977 1.00 85.06 94 GLU A O 1
#